Protein AF-A0A527G2N1-F1 (afdb_monomer_lite)

Sequence (111 aa):
EVIGIAGVAGNGQGEFFESVSGEVPQQDASSVRIRGKDAGGLTITGRRLLGAAFVPEERLGHGAAPRMKLSENLLLSRHATDGKAFVGSGGMVKSGAIQAASQRIIEAMDV

Structure (mmCIF, N/CA/C/O backbone):
data_AF-A0A527G2N1-F1
#
_entry.id   AF-A0A527G2N1-F1
#
loop_
_atom_site.group_PDB
_atom_site.id
_atom_site.type_symbol
_atom_site.label_atom_id
_atom_site.label_alt_id
_atom_site.label_comp_id
_atom_site.label_asym_id
_atom_site.label_entity_id
_atom_site.label_seq_id
_atom_site.pdbx_PDB_ins_code
_atom_site.Cartn_x
_atom_site.Cartn_y
_atom_site.Cartn_z
_atom_site.occupancy
_atom_site.B_iso_or_equiv
_atom_site.auth_seq_id
_atom_site.auth_comp_id
_atom_site.auth_asym_id
_atom_site.auth_atom_id
_atom_site.pdbx_PDB_model_num
ATOM 1 N N . GLU A 1 1 ? 3.110 -18.201 -3.543 1.00 92.56 1 GLU A N 1
ATOM 2 C CA . GLU A 1 1 ? 4.511 -18.032 -3.973 1.00 92.56 1 GLU A CA 1
ATOM 3 C C . GLU A 1 1 ? 5.049 -16.745 -3.366 1.00 92.56 1 GLU A C 1
ATOM 5 O O . GLU A 1 1 ? 4.256 -15.835 -3.142 1.00 92.56 1 GLU A O 1
ATOM 10 N N . VAL A 1 2 ? 6.343 -16.686 -3.056 1.00 95.38 2 VAL A N 1
ATOM 11 C CA . VAL A 1 2 ? 7.030 -15.466 -2.610 1.00 95.38 2 VAL A CA 1
ATOM 12 C C . VAL A 1 2 ? 8.174 -15.233 -3.584 1.00 95.38 2 VAL A C 1
ATOM 14 O O . VAL A 1 2 ? 8.986 -16.132 -3.785 1.00 95.38 2 VAL A O 1
ATOM 17 N N . ILE A 1 3 ? 8.211 -14.056 -4.204 1.00 94.75 3 ILE A N 1
ATOM 18 C CA . ILE A 1 3 ? 9.186 -13.711 -5.241 1.00 94.75 3 ILE A CA 1
ATOM 19 C C . ILE A 1 3 ? 10.016 -12.529 -4.747 1.00 94.75 3 ILE A C 1
ATOM 21 O O . ILE A 1 3 ? 9.464 -11.553 -4.242 1.00 94.75 3 ILE A O 1
ATOM 25 N N . GLY A 1 4 ? 11.336 -12.629 -4.896 1.00 93.25 4 GLY A N 1
ATOM 26 C CA . GLY A 1 4 ? 12.267 -11.529 -4.663 1.00 93.25 4 GLY A CA 1
ATOM 27 C C . GLY A 1 4 ? 12.738 -10.928 -5.984 1.00 93.25 4 GLY A C 1
ATOM 28 O O . GLY A 1 4 ? 13.080 -11.662 -6.909 1.00 93.25 4 GLY A O 1
ATOM 29 N N . ILE A 1 5 ? 12.779 -9.599 -6.057 1.00 90.25 5 ILE A N 1
ATOM 30 C CA . ILE A 1 5 ? 13.411 -8.849 -7.147 1.00 90.25 5 ILE A CA 1
ATOM 31 C C . ILE A 1 5 ? 14.635 -8.169 -6.543 1.00 90.25 5 ILE A C 1
ATOM 33 O O . ILE A 1 5 ? 14.510 -7.455 -5.553 1.00 90.25 5 ILE A O 1
ATOM 37 N N . ALA A 1 6 ? 15.812 -8.422 -7.108 1.00 90.56 6 ALA A N 1
ATOM 38 C CA . ALA A 1 6 ? 17.071 -7.879 -6.615 1.00 90.56 6 ALA A CA 1
ATOM 39 C C . ALA A 1 6 ? 17.783 -7.087 -7.713 1.00 90.56 6 ALA A C 1
ATOM 41 O O . ALA A 1 6 ? 17.751 -7.454 -8.888 1.00 90.56 6 ALA A O 1
ATOM 42 N N . GLY A 1 7 ? 18.462 -6.019 -7.311 1.00 89.69 7 GLY A N 1
ATOM 43 C CA . GLY A 1 7 ? 19.301 -5.198 -8.171 1.00 89.69 7 GLY A CA 1
ATOM 44 C C . GLY A 1 7 ? 20.272 -4.370 -7.335 1.00 89.69 7 GLY A C 1
ATOM 45 O O . GLY A 1 7 ? 20.134 -4.274 -6.116 1.00 89.69 7 GLY A O 1
ATOM 46 N N . VAL A 1 8 ? 21.260 -3.764 -7.988 1.00 9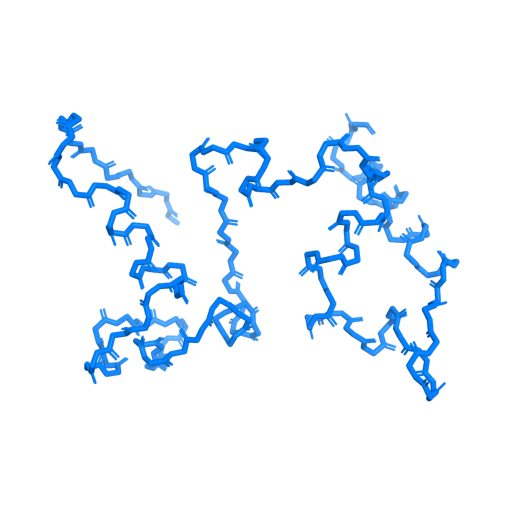3.81 8 VAL A N 1
ATOM 47 C CA . VAL A 1 8 ? 22.141 -2.786 -7.336 1.00 93.81 8 VAL A CA 1
ATOM 48 C C . VAL A 1 8 ? 21.369 -1.474 -7.141 1.00 93.81 8 VAL A C 1
ATOM 50 O O . VAL A 1 8 ? 20.418 -1.192 -7.877 1.00 93.81 8 VAL A O 1
ATOM 53 N N . ALA A 1 9 ? 21.751 -0.685 -6.134 1.00 88.50 9 ALA A N 1
ATOM 54 C CA . ALA A 1 9 ? 21.203 0.653 -5.929 1.00 88.50 9 ALA A CA 1
ATOM 55 C C . ALA A 1 9 ? 21.323 1.488 -7.218 1.00 88.50 9 ALA A C 1
ATOM 57 O O . ALA A 1 9 ? 22.362 1.473 -7.877 1.00 88.50 9 ALA A O 1
ATOM 58 N N . GLY A 1 10 ? 20.248 2.194 -7.578 1.00 89.94 10 GLY A N 1
ATOM 59 C CA . GLY A 1 10 ? 20.162 2.973 -8.820 1.00 89.94 10 GLY A CA 1
ATOM 60 C C . GLY A 1 10 ? 19.632 2.215 -10.043 1.00 89.94 10 GLY A C 1
ATOM 61 O O . GLY A 1 10 ? 19.480 2.818 -11.098 1.00 89.94 10 GLY A O 1
ATOM 62 N N . ASN A 1 11 ? 19.287 0.929 -9.919 1.00 94.62 11 ASN A N 1
ATOM 63 C CA . ASN A 1 11 ? 18.725 0.139 -11.027 1.00 94.62 11 ASN A CA 1
ATOM 64 C C . ASN A 1 11 ? 17.191 0.232 -11.162 1.00 94.62 11 ASN A C 1
ATOM 66 O O . ASN A 1 11 ? 16.575 -0.672 -11.725 1.00 94.62 11 ASN A O 1
ATOM 70 N N . GLY A 1 12 ? 16.555 1.277 -10.635 1.00 94.19 12 GLY A N 1
ATOM 71 C CA . GLY A 1 12 ? 15.129 1.489 -10.879 1.00 94.19 12 GLY A CA 1
ATOM 72 C C . GLY A 1 12 ? 14.167 0.783 -9.914 1.00 94.19 12 GLY A C 1
ATOM 73 O O . GLY A 1 12 ? 13.016 0.564 -10.270 1.00 94.19 12 GLY A O 1
ATOM 74 N N . GLN A 1 13 ? 14.612 0.327 -8.735 1.00 93.62 13 GLN A N 1
ATOM 75 C CA . GLN A 1 13 ? 13.742 -0.418 -7.803 1.00 93.62 13 GLN A CA 1
ATOM 76 C C . GLN A 1 13 ? 12.630 0.459 -7.213 1.00 93.62 13 GLN A C 1
ATOM 78 O O . GLN A 1 13 ? 11.504 -0.015 -7.057 1.00 93.62 13 GLN A O 1
ATOM 83 N N . GLY A 1 14 ? 12.937 1.728 -6.929 1.00 92.69 14 GLY A N 1
ATOM 84 C CA . GLY A 1 14 ? 11.953 2.712 -6.483 1.00 92.69 14 GLY A CA 1
ATOM 85 C C . GLY A 1 14 ? 10.946 3.010 -7.587 1.00 92.69 14 GLY A C 1
ATOM 86 O O . GLY A 1 14 ? 9.748 2.896 -7.378 1.00 92.69 14 GLY A O 1
ATOM 87 N N . GLU A 1 15 ? 11.425 3.248 -8.802 1.00 94.88 15 GLU A N 1
ATOM 88 C CA . GLU A 1 15 ? 10.616 3.518 -9.991 1.00 94.88 15 GLU A CA 1
ATOM 89 C C . GLU A 1 15 ? 9.728 2.317 -10.356 1.00 94.88 15 GLU A C 1
ATOM 91 O O . GLU A 1 15 ? 8.561 2.463 -10.733 1.00 94.88 15 GLU A O 1
ATOM 96 N N . PHE A 1 16 ? 10.253 1.100 -10.197 1.00 95.00 16 PHE A N 1
ATOM 97 C CA . PHE A 1 16 ? 9.471 -0.124 -10.314 1.00 95.00 16 PHE A CA 1
ATOM 98 C C . PHE A 1 16 ? 8.384 -0.187 -9.237 1.00 95.00 16 PHE A C 1
ATOM 100 O O . PHE A 1 16 ? 7.228 -0.477 -9.555 1.00 95.00 16 PHE A O 1
ATOM 107 N N . PHE A 1 17 ? 8.726 0.108 -7.979 1.00 95.25 17 PHE A N 1
ATOM 108 C CA . PHE A 1 17 ? 7.751 0.163 -6.895 1.00 95.25 17 PHE A CA 1
ATOM 109 C C . PHE A 1 17 ? 6.668 1.207 -7.173 1.00 95.25 17 PHE A C 1
ATOM 111 O O . PHE A 1 17 ? 5.497 0.860 -7.085 1.00 95.25 17 PHE A O 1
ATOM 118 N N . GLU A 1 18 ? 7.020 2.427 -7.574 1.00 95.88 18 GLU A N 1
ATOM 119 C CA . GLU A 1 18 ? 6.087 3.507 -7.914 1.00 95.88 18 GLU A CA 1
ATOM 120 C C . GLU A 1 18 ? 5.118 3.096 -9.034 1.00 95.88 18 GLU A C 1
ATOM 122 O O . GLU A 1 18 ? 3.903 3.334 -8.962 1.00 95.88 18 GLU A O 1
ATOM 127 N N . SER A 1 19 ? 5.644 2.418 -10.059 1.00 96.56 19 SER A N 1
ATOM 128 C CA . SER A 1 19 ? 4.860 1.891 -11.177 1.00 96.56 19 SER A CA 1
ATOM 129 C C . SER A 1 19 ? 3.912 0.772 -10.747 1.00 96.56 19 SER A C 1
ATOM 131 O O . SER A 1 19 ? 2.759 0.747 -11.187 1.00 96.56 19 SER A O 1
ATOM 133 N N . VAL A 1 20 ? 4.342 -0.136 -9.861 1.00 96.38 20 VAL A N 1
ATOM 134 C CA . VAL A 1 20 ? 3.554 -1.282 -9.357 1.00 96.38 20 VAL A CA 1
ATOM 135 C C . VAL A 1 20 ? 2.578 -0.890 -8.242 1.00 96.38 20 VAL A C 1
ATOM 137 O O . VAL A 1 20 ? 1.474 -1.445 -8.165 1.00 96.38 20 VAL A O 1
ATOM 140 N N . SER A 1 21 ? 2.921 0.093 -7.419 1.00 96.94 21 SER A N 1
ATOM 141 C CA . SER A 1 21 ? 2.067 0.645 -6.367 1.00 96.94 21 SER A CA 1
ATOM 142 C C . SER A 1 21 ? 0.961 1.523 -6.942 1.00 96.94 21 SER A C 1
ATOM 144 O O . SER A 1 21 ? -0.129 1.588 -6.372 1.00 96.94 21 SER A O 1
ATOM 146 N N . GLY A 1 22 ? 1.198 2.131 -8.108 1.00 97.12 22 GLY A N 1
ATOM 147 C CA . GLY A 1 22 ? 0.302 3.113 -8.712 1.00 97.12 22 GLY A CA 1
ATOM 148 C C . GLY A 1 22 ? 0.497 4.520 -8.150 1.00 97.12 22 GLY A C 1
ATOM 149 O O . GLY A 1 22 ? -0.423 5.334 -8.257 1.00 97.12 22 GLY A O 1
ATOM 150 N N . GLU A 1 23 ? 1.653 4.794 -7.535 1.00 96.44 23 GLU A N 1
ATOM 151 C CA . GLU A 1 23 ? 2.136 6.159 -7.268 1.00 96.44 23 GLU A CA 1
ATOM 152 C C . GLU A 1 23 ? 2.366 6.903 -8.581 1.00 96.44 23 GLU A C 1
ATOM 154 O O . GLU A 1 23 ? 1.979 8.065 -8.708 1.00 96.44 23 GLU A O 1
ATOM 159 N N . VAL A 1 24 ? 2.872 6.187 -9.590 1.00 97.31 24 VAL A N 1
ATOM 160 C CA . VAL A 1 24 ? 2.972 6.663 -10.969 1.00 97.31 24 VAL A CA 1
ATOM 161 C C . VAL A 1 24 ? 2.069 5.804 -11.865 1.00 97.31 24 VAL A C 1
ATOM 163 O O . VAL A 1 24 ? 2.380 4.636 -12.129 1.00 97.31 24 VAL A O 1
ATOM 166 N N . PRO A 1 25 ? 0.929 6.337 -12.345 1.00 96.88 25 PRO A N 1
ATOM 167 C CA . PRO A 1 25 ? 0.094 5.658 -13.329 1.00 96.88 25 PRO A CA 1
ATOM 168 C C . PRO A 1 25 ? 0.823 5.479 -14.663 1.00 96.88 25 PRO A C 1
ATOM 170 O O . PRO A 1 25 ? 1.567 6.349 -15.112 1.00 96.88 25 PRO A O 1
ATOM 173 N N . GLN A 1 26 ? 0.570 4.353 -15.314 1.00 97.81 26 GLN A N 1
ATOM 174 C CA . GLN A 1 26 ? 1.183 3.977 -16.583 1.00 97.81 26 GLN A CA 1
ATOM 175 C C . GLN A 1 26 ? 0.258 4.317 -17.754 1.00 97.81 26 GLN A C 1
ATOM 177 O O . GLN A 1 26 ? -0.966 4.249 -17.627 1.00 97.81 26 GLN A O 1
ATOM 182 N N . GLN A 1 27 ? 0.843 4.654 -18.907 1.00 96.81 27 GLN A N 1
ATOM 183 C CA . GLN A 1 27 ? 0.080 4.946 -20.129 1.00 96.81 27 GLN A CA 1
ATOM 184 C C . GLN A 1 27 ? -0.634 3.700 -20.670 1.00 96.81 27 GLN A C 1
ATOM 186 O O . GLN A 1 27 ? -1.794 3.774 -21.068 1.00 96.81 27 GLN A O 1
ATOM 191 N N . ASP A 1 28 ? 0.045 2.551 -20.654 1.00 97.75 28 ASP A N 1
ATOM 192 C CA . ASP A 1 28 ? -0.547 1.261 -21.000 1.00 97.75 28 ASP A CA 1
ATOM 193 C C . ASP A 1 28 ? -1.198 0.633 -19.761 1.00 97.75 28 ASP A C 1
ATOM 195 O O . ASP A 1 28 ? -0.523 0.299 -18.783 1.00 97.75 28 ASP A O 1
ATOM 199 N N . ALA A 1 29 ? -2.518 0.441 -19.806 1.00 95.88 29 ALA A N 1
ATOM 200 C CA . ALA A 1 29 ? -3.278 -0.156 -18.713 1.00 95.88 29 ALA A CA 1
ATOM 201 C C . ALA A 1 29 ? -2.884 -1.619 -18.426 1.00 95.88 29 ALA A C 1
ATOM 203 O O . ALA A 1 29 ? -2.993 -2.062 -17.279 1.00 95.88 29 ALA A O 1
ATOM 204 N N . SER A 1 30 ? -2.396 -2.349 -19.431 1.00 97.31 30 SER A N 1
ATOM 205 C CA . SER A 1 30 ? -2.042 -3.770 -19.335 1.00 97.31 30 SER A CA 1
ATOM 206 C C . SER A 1 30 ? -0.644 -4.026 -18.753 1.00 97.31 30 SER A C 1
ATOM 208 O O . SER A 1 30 ? -0.340 -5.152 -18.348 1.00 97.31 30 SER A O 1
ATOM 210 N N . SER A 1 31 ? 0.177 -2.975 -18.629 1.00 97.25 31 SER A N 1
ATOM 211 C CA . SER A 1 31 ? 1.540 -3.030 -18.070 1.00 97.25 31 SER A CA 1
ATOM 212 C C . SER A 1 31 ? 1.598 -3.567 -16.635 1.00 97.25 31 SER A C 1
ATOM 214 O O . SER A 1 31 ? 2.572 -4.204 -16.240 1.00 97.25 31 SER A O 1
ATOM 216 N N . VAL A 1 32 ? 0.531 -3.362 -15.859 1.00 97.81 32 VAL A N 1
ATOM 217 C CA . VAL A 1 32 ? 0.356 -3.914 -14.514 1.00 97.81 32 VAL A CA 1
ATOM 218 C C . VAL A 1 32 ? -1.011 -4.574 -14.463 1.00 97.81 32 VAL A C 1
ATOM 220 O O . VAL A 1 32 ? -2.017 -3.932 -14.756 1.00 97.81 32 VAL A O 1
ATOM 223 N N . ARG A 1 33 ? -1.067 -5.843 -14.043 1.00 97.94 33 ARG A N 1
ATOM 224 C CA . ARG A 1 33 ? -2.328 -6.561 -13.825 1.00 97.94 33 ARG A CA 1
ATOM 225 C C . ARG A 1 33 ? -2.431 -7.087 -12.405 1.00 97.94 33 ARG A C 1
ATOM 227 O O . ARG A 1 33 ? -1.539 -7.778 -11.922 1.00 97.94 33 ARG A O 1
ATOM 234 N N . ILE A 1 34 ? -3.557 -6.816 -11.751 1.00 97.94 34 ILE A N 1
ATOM 235 C CA . ILE A 1 34 ? -3.852 -7.290 -10.393 1.00 97.94 34 ILE A CA 1
ATOM 236 C C . ILE A 1 34 ? -5.086 -8.180 -10.462 1.00 97.94 34 ILE A C 1
ATOM 238 O O . ILE A 1 34 ? -6.150 -7.750 -10.908 1.00 97.94 34 ILE A O 1
ATOM 242 N N . ARG A 1 35 ? -4.946 -9.442 -10.033 1.00 96.25 35 ARG A N 1
ATOM 243 C CA . ARG A 1 35 ? -6.015 -10.460 -10.104 1.00 96.25 35 ARG A CA 1
ATOM 244 C C . ARG A 1 35 ? -6.649 -10.558 -11.502 1.00 96.25 35 ARG A C 1
ATOM 246 O O . ARG A 1 35 ? -7.867 -10.630 -11.640 1.00 96.25 35 ARG A O 1
ATOM 253 N N . GLY A 1 36 ? -5.808 -10.513 -12.536 1.00 96.44 36 GLY A N 1
ATOM 254 C CA . GLY A 1 36 ? -6.224 -10.611 -13.938 1.00 96.44 36 GLY A CA 1
ATOM 255 C C . GLY A 1 36 ? -6.85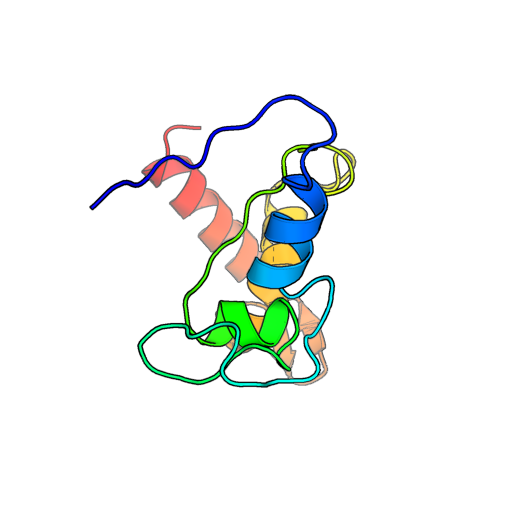8 -9.349 -14.531 1.00 96.44 36 GLY A C 1
ATOM 256 O O . GLY A 1 36 ? -7.294 -9.405 -15.675 1.00 96.44 36 GLY A O 1
ATOM 257 N N . LYS A 1 37 ? -6.908 -8.228 -13.799 1.00 98.00 37 LYS A N 1
ATOM 258 C CA . LYS A 1 37 ? -7.444 -6.950 -14.289 1.00 98.00 37 LYS A CA 1
ATOM 259 C C . LYS A 1 37 ? -6.328 -5.959 -14.579 1.00 98.00 37 LYS A C 1
ATOM 261 O O . LYS A 1 37 ? -5.435 -5.803 -13.747 1.00 98.00 37 LYS A O 1
ATOM 266 N N . ASP A 1 38 ? -6.439 -5.271 -15.706 1.00 98.38 38 ASP A N 1
ATOM 267 C CA . ASP A 1 38 ? -5.569 -4.159 -16.081 1.00 98.38 38 ASP A CA 1
ATOM 268 C C . ASP A 1 38 ? -5.637 -3.049 -15.029 1.00 98.38 38 ASP A C 1
ATOM 270 O O . ASP A 1 38 ? -6.712 -2.616 -14.604 1.00 98.38 38 ASP A O 1
ATOM 274 N N . ALA A 1 39 ? -4.464 -2.641 -14.560 1.00 98.38 39 ALA A N 1
ATOM 275 C CA . ALA A 1 39 ? -4.283 -1.755 -13.421 1.00 98.38 39 ALA A CA 1
ATOM 276 C C . ALA A 1 39 ? -3.217 -0.676 -13.664 1.00 98.38 39 ALA A C 1
ATOM 278 O O . ALA A 1 39 ? -3.009 0.157 -12.783 1.00 98.38 39 ALA A O 1
ATOM 279 N N . GLY A 1 40 ? -2.576 -0.645 -14.839 1.00 98.19 40 GLY A N 1
ATOM 280 C CA . GLY A 1 40 ? -1.528 0.323 -15.180 1.00 98.19 40 GLY A CA 1
ATOM 281 C C . GLY A 1 40 ? -1.971 1.770 -14.953 1.00 98.19 40 GLY A C 1
ATOM 282 O O . GLY A 1 40 ? -1.286 2.517 -14.261 1.00 98.19 40 GLY A O 1
ATOM 283 N N . GLY A 1 41 ? -3.175 2.130 -15.407 1.00 98.06 41 GLY A N 1
ATOM 284 C CA . GLY A 1 41 ? -3.749 3.470 -15.217 1.00 98.06 41 GLY A CA 1
ATOM 285 C C . GLY A 1 41 ? -4.400 3.727 -13.849 1.00 98.06 41 GLY A C 1
ATOM 286 O O . GLY A 1 41 ? -4.898 4.826 -13.613 1.00 98.06 41 GLY A O 1
ATOM 287 N N . LEU A 1 42 ? -4.448 2.740 -12.946 1.00 98.12 42 LEU A N 1
ATOM 288 C CA . LEU A 1 42 ? -5.051 2.909 -11.621 1.00 98.12 42 LEU A CA 1
ATOM 289 C C . LEU A 1 42 ? -4.049 3.506 -10.633 1.00 98.12 42 LEU A C 1
ATOM 291 O O . LEU A 1 42 ? -2.910 3.047 -10.540 1.00 98.12 42 LEU A O 1
ATOM 295 N N . THR A 1 43 ? -4.523 4.454 -9.825 1.00 96.88 43 THR A N 1
ATOM 296 C CA . THR A 1 43 ? -3.790 4.965 -8.659 1.00 96.88 43 THR A CA 1
ATOM 297 C C . THR A 1 43 ? -3.690 3.906 -7.559 1.00 96.88 43 THR A C 1
ATOM 299 O O . THR A 1 43 ? -4.421 2.906 -7.573 1.00 96.88 43 THR A O 1
ATOM 302 N N . ILE A 1 44 ? -2.859 4.165 -6.546 1.00 95.81 44 ILE A N 1
ATOM 303 C CA . ILE A 1 44 ? -2.721 3.328 -5.338 1.00 95.81 44 ILE A CA 1
ATOM 304 C C . ILE A 1 44 ? -4.081 2.895 -4.780 1.00 95.81 44 ILE A C 1
ATOM 306 O O . ILE A 1 44 ? -4.312 1.711 -4.533 1.00 95.81 44 ILE A O 1
ATOM 310 N N . THR A 1 45 ? -5.017 3.834 -4.615 1.00 95.81 45 THR A N 1
ATOM 311 C CA . THR A 1 45 ? -6.358 3.537 -4.090 1.00 95.81 45 THR A CA 1
ATOM 312 C C . THR A 1 45 ? -7.107 2.540 -4.973 1.00 95.81 45 THR A C 1
ATOM 314 O O . THR A 1 45 ? -7.669 1.572 -4.458 1.00 95.81 45 THR A O 1
ATOM 317 N N . GLY A 1 46 ? -7.081 2.727 -6.296 1.00 96.75 46 GLY A N 1
ATOM 318 C CA . GLY A 1 46 ? -7.716 1.804 -7.239 1.00 96.75 46 GLY A CA 1
ATOM 319 C C . GLY A 1 46 ? -7.133 0.393 -7.143 1.00 96.75 46 GLY A C 1
ATOM 320 O O . GLY A 1 46 ? -7.874 -0.586 -7.065 1.00 96.75 46 GLY A O 1
ATOM 321 N N . ARG A 1 47 ? -5.806 0.281 -7.046 1.00 97.81 47 ARG A N 1
ATOM 322 C CA . ARG A 1 47 ? -5.105 -1.008 -6.919 1.00 97.81 47 ARG A CA 1
ATOM 323 C C . ARG A 1 47 ? -5.376 -1.694 -5.581 1.00 97.81 47 ARG A C 1
ATOM 325 O O . ARG A 1 47 ? -5.569 -2.910 -5.530 1.00 97.81 47 ARG A O 1
ATOM 332 N N . ARG A 1 48 ? -5.485 -0.930 -4.495 1.00 96.62 48 ARG A N 1
ATOM 333 C CA . ARG A 1 48 ? -5.853 -1.462 -3.176 1.00 96.62 48 ARG A CA 1
ATOM 334 C C . ARG A 1 48 ? -7.295 -1.950 -3.108 1.00 96.62 48 ARG A C 1
ATOM 336 O O . ARG A 1 48 ? -7.556 -2.962 -2.462 1.00 96.62 48 ARG A O 1
ATOM 343 N N . LEU A 1 49 ? -8.215 -1.318 -3.838 1.00 96.38 49 LEU A N 1
ATOM 344 C CA . LEU A 1 49 ? -9.582 -1.827 -4.011 1.00 96.38 49 LEU A CA 1
ATOM 345 C C . LEU A 1 49 ? -9.628 -3.154 -4.791 1.00 96.38 49 LEU A C 1
ATOM 347 O O . LEU A 1 49 ? -10.557 -3.938 -4.604 1.00 96.38 49 LEU A O 1
ATOM 351 N N . LEU A 1 50 ? -8.609 -3.457 -5.603 1.00 96.94 50 LEU A N 1
ATOM 352 C CA . LEU A 1 50 ? -8.433 -4.781 -6.216 1.00 96.94 50 LEU A CA 1
ATOM 353 C C . LEU A 1 50 ? -7.838 -5.823 -5.251 1.00 96.94 50 LEU A C 1
ATOM 355 O O . LEU A 1 50 ? -7.802 -7.011 -5.580 1.00 96.94 50 LEU A O 1
ATOM 359 N N . GLY A 1 51 ? -7.432 -5.412 -4.047 1.00 95.12 51 GLY A N 1
ATOM 360 C CA . GLY A 1 51 ? -6.877 -6.272 -3.003 1.00 95.12 51 GLY A CA 1
ATOM 361 C C . GLY A 1 51 ? -5.350 -6.320 -2.956 1.00 95.12 51 GLY A C 1
ATOM 362 O O . GLY A 1 51 ? -4.815 -7.217 -2.310 1.00 95.12 51 GLY A O 1
ATOM 363 N N . ALA A 1 52 ? -4.654 -5.399 -3.631 1.00 96.44 52 ALA A N 1
ATOM 364 C CA . ALA A 1 52 ? -3.213 -5.229 -3.457 1.00 96.44 52 ALA A CA 1
ATOM 365 C C . ALA A 1 52 ? -2.886 -4.442 -2.175 1.00 96.44 52 ALA A C 1
ATOM 367 O O . ALA A 1 52 ? -3.706 -3.671 -1.672 1.00 96.44 52 ALA A O 1
ATOM 368 N N . ALA A 1 53 ? -1.673 -4.621 -1.661 1.00 94.44 53 ALA A N 1
ATOM 369 C CA . ALA A 1 53 ? -1.104 -3.832 -0.577 1.00 94.44 53 ALA A CA 1
ATOM 370 C C . ALA A 1 53 ? 0.355 -3.521 -0.916 1.00 94.44 53 ALA A C 1
ATOM 372 O O . ALA A 1 53 ? 1.037 -4.351 -1.513 1.00 94.44 53 ALA A O 1
ATOM 373 N N . PHE A 1 54 ? 0.810 -2.330 -0.541 1.00 94.69 54 PHE A N 1
ATOM 374 C CA . PHE A 1 54 ? 2.139 -1.828 -0.869 1.00 94.69 54 PHE A CA 1
ATOM 375 C C . PHE A 1 54 ? 2.774 -1.275 0.400 1.00 94.69 54 PHE A C 1
ATOM 377 O O . PHE A 1 54 ? 2.105 -0.589 1.174 1.00 94.69 54 PHE A O 1
ATOM 384 N N . VAL A 1 55 ? 4.041 -1.608 0.614 1.00 93.00 55 VAL A N 1
ATOM 385 C CA . VAL A 1 55 ? 4.849 -1.109 1.726 1.00 93.00 55 VAL A CA 1
ATOM 386 C C . VAL A 1 55 ? 6.103 -0.504 1.103 1.00 93.00 55 VAL A C 1
ATOM 388 O O . VAL A 1 55 ? 6.860 -1.261 0.494 1.00 93.00 55 VAL A O 1
ATOM 391 N N . PRO A 1 56 ? 6.298 0.821 1.188 1.00 91.06 56 PRO A N 1
ATOM 392 C CA . PRO A 1 56 ? 7.474 1.463 0.619 1.00 91.06 56 PRO A CA 1
ATOM 393 C C . PRO A 1 56 ? 8.732 1.132 1.426 1.00 91.06 56 PRO A C 1
ATOM 395 O O . PRO A 1 56 ? 8.660 0.700 2.581 1.00 91.06 56 PRO A O 1
ATOM 398 N N . GLU A 1 57 ? 9.892 1.364 0.813 1.00 88.50 57 GLU A N 1
ATOM 399 C CA . GLU A 1 57 ? 11.196 1.220 1.466 1.00 88.50 57 GLU A CA 1
ATOM 400 C C . GLU A 1 57 ? 11.333 2.195 2.647 1.00 88.50 57 GLU A C 1
ATOM 402 O O . GLU A 1 57 ? 11.645 1.787 3.772 1.00 88.50 57 GLU A O 1
ATOM 407 N N . GLU A 1 58 ? 11.000 3.470 2.423 1.00 88.19 58 GLU A N 1
ATOM 408 C CA . GLU A 1 58 ? 10.962 4.485 3.472 1.00 88.19 58 GLU A CA 1
ATOM 409 C C . GLU A 1 58 ? 9.686 4.367 4.315 1.00 88.19 58 GLU A C 1
ATOM 411 O O . GLU A 1 58 ? 8.586 4.793 3.963 1.00 88.19 58 GLU A O 1
ATOM 416 N N . ARG A 1 59 ? 9.817 3.774 5.500 1.00 85.94 59 ARG A N 1
ATOM 417 C CA . ARG A 1 59 ? 8.652 3.514 6.362 1.00 85.94 59 ARG A CA 1
ATOM 418 C C . ARG A 1 59 ? 8.113 4.774 7.036 1.00 85.94 59 ARG A C 1
ATOM 420 O O . ARG A 1 59 ? 6.908 4.892 7.236 1.00 85.94 59 ARG A O 1
ATOM 427 N N . LEU A 1 60 ? 8.990 5.701 7.410 1.00 82.19 60 LEU A N 1
ATOM 428 C CA . LEU A 1 60 ? 8.621 6.937 8.100 1.00 82.19 60 LEU A CA 1
ATOM 429 C C . LEU A 1 60 ? 8.457 8.057 7.074 1.00 82.19 60 LEU A C 1
ATOM 431 O O . LEU A 1 60 ? 9.393 8.364 6.351 1.00 82.19 60 LEU A O 1
ATOM 435 N N . GLY A 1 61 ? 7.282 8.679 7.024 1.00 79.44 61 GLY A N 1
ATOM 436 C CA . GLY A 1 61 ? 6.984 9.766 6.089 1.00 79.44 61 GLY A CA 1
ATOM 437 C C . GLY A 1 61 ? 6.322 9.303 4.791 1.00 79.44 61 GLY A C 1
ATOM 438 O O . GLY A 1 61 ? 5.375 9.955 4.360 1.00 79.44 61 GLY A O 1
ATOM 439 N N . HIS A 1 62 ? 6.736 8.164 4.225 1.00 85.12 62 HIS A N 1
ATOM 440 C CA . HIS A 1 62 ? 6.103 7.578 3.032 1.00 85.12 62 HIS A CA 1
ATOM 441 C C . HIS A 1 62 ? 5.129 6.450 3.396 1.00 85.12 62 HIS A C 1
ATOM 443 O O . HIS A 1 62 ? 3.964 6.493 3.004 1.00 85.12 62 HIS A O 1
ATOM 449 N N . GLY A 1 63 ? 5.553 5.482 4.217 1.00 86.44 63 GLY A N 1
ATOM 450 C CA . GLY A 1 63 ? 4.685 4.378 4.658 1.00 86.44 63 GLY A CA 1
ATOM 451 C C . GLY A 1 63 ? 3.724 4.715 5.807 1.00 86.44 63 GLY A C 1
ATOM 452 O O . GLY A 1 63 ? 2.632 4.152 5.887 1.00 86.44 63 GLY A O 1
ATOM 453 N N . ALA A 1 64 ? 4.121 5.616 6.705 1.00 91.62 64 ALA A N 1
ATOM 454 C CA . ALA A 1 64 ? 3.346 5.998 7.882 1.00 91.62 64 ALA A CA 1
ATOM 455 C C . ALA A 1 64 ? 3.631 7.440 8.315 1.00 91.62 64 ALA A C 1
ATOM 457 O O . ALA A 1 64 ? 4.743 7.953 8.164 1.00 91.62 64 ALA A O 1
ATOM 458 N N . ALA A 1 65 ? 2.636 8.073 8.934 1.00 93.19 65 ALA A N 1
ATOM 459 C CA . ALA A 1 65 ? 2.760 9.381 9.556 1.00 93.19 65 ALA A CA 1
ATOM 460 C C . ALA A 1 65 ? 3.191 9.221 11.032 1.00 93.19 65 ALA A C 1
ATOM 462 O O . ALA A 1 65 ? 2.372 8.840 11.872 1.00 93.19 65 ALA A O 1
ATOM 463 N N . PRO A 1 66 ? 4.453 9.527 11.394 1.00 90.00 66 PRO A N 1
ATOM 464 C CA . PRO A 1 66 ? 5.023 9.156 12.695 1.00 90.00 66 PRO A CA 1
ATOM 465 C C . PRO A 1 66 ? 4.423 9.904 13.889 1.00 90.00 66 PRO A C 1
ATOM 467 O O . PRO A 1 66 ? 4.471 9.419 15.012 1.00 90.00 66 PRO A O 1
ATOM 470 N N . ARG A 1 67 ? 3.860 11.097 13.665 1.00 93.19 67 ARG A N 1
ATOM 471 C CA . ARG A 1 67 ? 3.228 11.906 14.723 1.00 93.19 67 ARG A CA 1
ATOM 472 C C . ARG A 1 67 ? 1.757 11.551 14.960 1.00 93.19 67 ARG A C 1
ATOM 474 O O . ARG A 1 67 ? 1.108 12.206 15.768 1.00 93.19 67 ARG A O 1
ATOM 481 N N . MET A 1 68 ? 1.233 10.562 14.241 1.00 93.00 68 MET A N 1
ATOM 482 C CA . MET A 1 68 ? -0.156 10.124 14.326 1.00 93.00 68 MET A CA 1
ATOM 483 C C . MET A 1 68 ? -0.253 8.806 15.091 1.00 93.00 68 MET A C 1
ATOM 485 O O . MET A 1 68 ? 0.632 7.952 15.012 1.00 93.00 68 MET A O 1
ATOM 489 N N . LYS A 1 69 ? -1.358 8.616 15.809 1.00 92.81 69 LYS A N 1
ATOM 490 C CA . LYS A 1 69 ? -1.681 7.349 16.469 1.00 92.81 69 LYS A CA 1
ATOM 491 C C . LYS A 1 69 ? -1.823 6.235 15.432 1.00 92.81 69 LYS A C 1
ATOM 493 O O . LYS A 1 69 ? -2.127 6.479 14.261 1.00 92.81 69 LYS A O 1
ATOM 498 N N . LEU A 1 70 ? -1.693 4.988 15.885 1.00 91.31 70 LEU A N 1
ATOM 499 C CA . LEU A 1 70 ? -1.929 3.814 15.041 1.00 91.31 70 LEU A CA 1
ATOM 500 C C . LEU A 1 70 ? -3.321 3.848 14.395 1.00 91.31 70 LEU A C 1
ATOM 502 O O . LEU A 1 70 ? -3.445 3.608 13.200 1.00 91.31 70 LEU A O 1
ATOM 506 N N . SER A 1 71 ? -4.355 4.201 15.161 1.00 93.62 71 SER A N 1
ATOM 507 C CA . SER A 1 71 ? -5.733 4.297 14.668 1.00 93.62 71 SER A CA 1
ATOM 508 C C . SER A 1 71 ? -5.898 5.336 13.559 1.00 93.62 71 SER A C 1
ATOM 510 O O . SER A 1 71 ? -6.652 5.130 12.610 1.00 93.62 71 SER A O 1
ATOM 512 N N . GLU A 1 72 ? -5.152 6.433 13.620 1.00 93.75 72 GLU A N 1
ATOM 513 C CA . GLU A 1 72 ? -5.193 7.473 12.599 1.00 93.75 72 GLU A CA 1
ATOM 514 C C . GLU A 1 72 ? -4.432 7.043 11.334 1.00 93.75 72 GLU A C 1
ATOM 516 O O . GLU A 1 72 ? -4.942 7.214 10.227 1.00 93.75 72 GLU A O 1
ATOM 521 N N . ASN A 1 73 ? -3.270 6.396 11.479 1.00 93.69 73 ASN A N 1
ATOM 522 C CA . ASN A 1 73 ? -2.565 5.757 10.358 1.00 93.69 73 ASN A CA 1
ATOM 523 C C . ASN A 1 73 ? -3.412 4.652 9.702 1.00 93.69 73 ASN A C 1
ATOM 525 O O . ASN A 1 73 ? -3.422 4.514 8.475 1.00 93.69 73 ASN A O 1
ATOM 529 N N . LEU A 1 74 ? -4.166 3.894 10.506 1.00 93.81 74 LEU A N 1
ATOM 530 C CA . LEU A 1 74 ? -5.092 2.872 10.029 1.00 93.81 74 LEU A CA 1
ATOM 531 C C . LEU A 1 74 ? -6.214 3.490 9.195 1.00 93.81 74 LEU A C 1
ATOM 533 O O . LEU A 1 74 ? -6.528 2.967 8.126 1.00 93.81 74 LEU A O 1
ATOM 537 N N . LEU A 1 75 ? -6.794 4.603 9.656 1.00 94.44 75 LEU A N 1
ATOM 538 C CA . LEU A 1 75 ? -7.794 5.349 8.898 1.00 94.44 75 LEU A CA 1
ATOM 539 C C . LEU A 1 75 ? -7.214 5.869 7.583 1.00 94.44 75 LEU A C 1
ATOM 541 O O . LEU A 1 75 ? -7.791 5.583 6.538 1.00 94.44 75 LEU A O 1
ATOM 545 N N . LEU A 1 76 ? -6.080 6.579 7.614 1.00 92.44 76 LEU A N 1
ATOM 546 C CA . LEU A 1 76 ? -5.429 7.107 6.407 1.00 92.44 76 LEU A CA 1
ATOM 547 C C . LEU A 1 76 ? -5.188 6.002 5.380 1.00 92.44 76 LEU A C 1
ATOM 549 O O . LEU A 1 76 ? -5.570 6.121 4.212 1.00 92.44 76 LEU A O 1
ATOM 553 N N . SER A 1 77 ? -4.634 4.886 5.849 1.00 91.25 77 SER A N 1
ATOM 554 C CA . SER A 1 77 ? -4.387 3.724 5.015 1.00 91.25 77 SER A CA 1
ATOM 555 C C . SER A 1 77 ? -5.705 3.171 4.486 1.00 91.25 77 SER A C 1
ATOM 557 O O . SER A 1 77 ? -5.880 3.022 3.287 1.00 91.25 77 SER A O 1
ATOM 559 N N . ARG A 1 78 ? -6.686 2.848 5.317 1.00 92.31 78 ARG A N 1
ATOM 560 C CA . ARG A 1 78 ? -7.845 2.046 4.885 1.00 92.31 78 ARG A CA 1
ATOM 561 C C . ARG A 1 78 ? -9.083 2.876 4.543 1.00 92.31 78 ARG A C 1
ATOM 563 O O . ARG A 1 78 ? -10.143 2.294 4.343 1.00 92.31 78 ARG A O 1
ATOM 570 N N . HIS A 1 79 ? -8.964 4.198 4.401 1.00 91.31 79 HIS A N 1
ATOM 571 C CA . HIS A 1 79 ? -10.102 5.090 4.140 1.00 91.31 79 HIS A CA 1
ATOM 572 C C . HIS A 1 79 ? -10.935 4.665 2.921 1.00 91.31 79 HIS A C 1
ATOM 574 O O . HIS A 1 79 ? -12.155 4.785 2.945 1.00 91.31 79 HIS A O 1
ATOM 580 N N . ALA A 1 80 ? -10.297 4.142 1.869 1.00 91.81 80 ALA A N 1
ATOM 581 C CA . ALA A 1 80 ? -10.988 3.694 0.665 1.00 91.81 80 ALA A CA 1
ATOM 582 C C . ALA A 1 80 ? -11.462 2.236 0.754 1.00 91.81 80 ALA A C 1
ATOM 584 O O . ALA A 1 80 ? -12.586 1.931 0.364 1.00 91.81 80 ALA A O 1
ATOM 585 N N . THR A 1 81 ? -10.633 1.330 1.282 1.00 93.62 81 THR A N 1
ATOM 586 C CA . THR A 1 81 ? -10.972 -0.103 1.358 1.00 93.62 81 THR A CA 1
ATOM 587 C C . THR A 1 81 ? -12.032 -0.394 2.419 1.00 93.62 81 THR A C 1
ATOM 589 O O . THR A 1 81 ? -12.884 -1.255 2.217 1.00 93.62 81 THR A O 1
ATOM 592 N N . ASP A 1 82 ? -12.025 0.373 3.512 1.00 93.00 82 ASP A N 1
ATOM 593 C CA . ASP A 1 82 ? -12.894 0.200 4.679 1.00 93.00 82 ASP A CA 1
ATOM 594 C C . ASP A 1 82 ? -13.790 1.426 4.914 1.00 93.00 82 ASP A C 1
ATOM 596 O O . ASP A 1 82 ? -14.394 1.573 5.978 1.00 93.00 82 ASP A O 1
ATOM 600 N N . GLY A 1 83 ? -13.915 2.315 3.923 1.00 90.44 83 GLY A N 1
ATOM 601 C CA . GLY A 1 83 ? -14.594 3.605 4.076 1.00 90.44 83 GLY A CA 1
ATOM 602 C C . GLY A 1 83 ? -16.010 3.503 4.638 1.00 90.44 83 GLY A C 1
ATOM 603 O O . GLY A 1 83 ? -16.381 4.278 5.510 1.00 90.44 83 GLY A O 1
ATOM 604 N N . LYS A 1 84 ? -16.781 2.481 4.243 1.00 90.94 84 LYS A N 1
ATOM 605 C CA . LYS A 1 84 ? -18.141 2.241 4.772 1.00 90.94 84 LYS A CA 1
ATOM 606 C C . LYS A 1 84 ? -18.156 1.927 6.277 1.00 90.94 84 LYS A C 1
ATOM 608 O O . LYS A 1 84 ? -19.110 2.263 6.985 1.00 90.94 84 LYS A O 1
ATOM 613 N N . ALA A 1 85 ? -17.108 1.266 6.763 1.00 92.00 85 ALA A N 1
ATOM 614 C CA . ALA A 1 85 ? -16.954 0.918 8.169 1.00 92.00 85 ALA A CA 1
ATOM 615 C C . ALA A 1 85 ? -16.412 2.097 8.987 1.00 92.00 85 ALA A C 1
ATOM 617 O O . ALA A 1 85 ? -16.811 2.265 10.137 1.00 92.00 85 ALA A O 1
ATOM 618 N N . PHE A 1 86 ? -15.533 2.915 8.403 1.00 93.38 86 PHE A N 1
ATOM 619 C CA . PHE A 1 86 ? -14.815 3.974 9.123 1.00 93.38 86 PHE A CA 1
ATOM 620 C C . PHE A 1 86 ? -15.448 5.359 9.002 1.00 93.38 86 PHE A C 1
ATOM 622 O O . PHE A 1 86 ? -15.203 6.208 9.854 1.00 93.38 86 PHE A O 1
ATOM 629 N N . VAL A 1 87 ? -16.285 5.588 7.992 1.00 92.06 87 VAL A N 1
ATOM 630 C CA . VAL A 1 87 ? -16.917 6.880 7.715 1.00 92.06 87 VAL A CA 1
ATOM 631 C C . VAL A 1 87 ? -18.439 6.708 7.681 1.00 92.06 87 VAL A C 1
ATOM 633 O O . VAL A 1 87 ? -18.981 5.775 7.087 1.00 92.06 87 VAL A O 1
ATOM 636 N N . GLY A 1 88 ? -19.142 7.562 8.420 1.00 88.56 88 GLY A N 1
ATOM 637 C CA . GLY A 1 88 ? -20.599 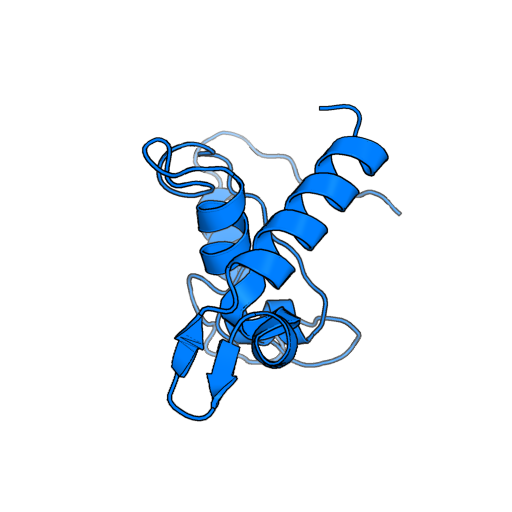7.624 8.496 1.00 88.56 88 GLY A CA 1
ATOM 638 C C . GLY A 1 88 ? -21.219 8.577 7.479 1.00 88.56 88 GLY A C 1
ATOM 639 O O . GLY A 1 88 ? -20.543 9.158 6.631 1.00 88.56 88 GLY A O 1
ATOM 640 N N . SER A 1 89 ? -22.537 8.751 7.585 1.00 86.25 89 SER A N 1
ATOM 641 C CA . SER A 1 89 ? -23.275 9.742 6.800 1.00 86.25 89 SER A CA 1
ATOM 642 C C . SER A 1 89 ? -22.688 11.140 7.007 1.00 86.25 89 SER A C 1
ATOM 644 O O . SER A 1 89 ? -22.389 11.525 8.137 1.00 86.25 89 SER A O 1
ATOM 646 N N . GLY A 1 90 ? -22.523 11.891 5.918 1.00 88.06 90 GLY A N 1
ATOM 647 C CA . GLY A 1 90 ? -21.972 13.248 5.965 1.00 88.06 90 GLY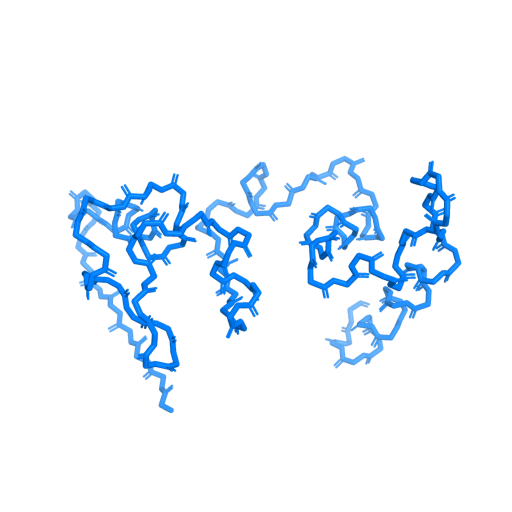 A CA 1
ATOM 648 C C . GLY A 1 90 ? -20.459 13.328 6.201 1.00 88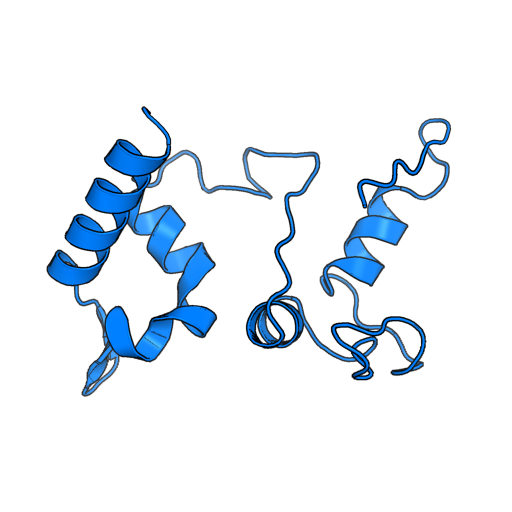.06 90 GLY A C 1
ATOM 649 O O . GLY A 1 90 ? -19.971 14.395 6.548 1.00 88.06 90 GLY A O 1
ATOM 650 N N . GLY A 1 91 ? -19.707 12.231 6.039 1.00 88.25 91 GLY A N 1
ATOM 651 C CA . GLY A 1 91 ? -18.240 12.250 6.148 1.00 88.25 91 GLY A CA 1
ATOM 652 C C . GLY A 1 91 ? -17.699 12.162 7.579 1.00 88.25 91 GLY A C 1
ATOM 653 O O . GLY A 1 91 ? -16.497 12.299 7.790 1.00 88.25 91 GLY A O 1
ATOM 654 N N . MET A 1 92 ? -18.559 11.909 8.570 1.00 93.38 92 MET A N 1
ATOM 655 C CA . MET A 1 92 ? -18.140 11.798 9.969 1.00 93.38 92 MET A CA 1
ATOM 656 C C . MET A 1 92 ? -17.317 10.532 10.221 1.00 93.38 92 MET A C 1
ATOM 658 O O . MET A 1 92 ? -17.752 9.422 9.915 1.00 93.38 92 MET A O 1
ATOM 662 N N . VAL A 1 93 ? -16.147 10.687 10.835 1.00 93.88 93 VAL A N 1
ATOM 663 C CA . VAL A 1 93 ? -15.260 9.573 11.188 1.00 93.88 93 VAL A CA 1
ATOM 664 C C . VAL A 1 93 ? -15.819 8.793 12.382 1.00 93.88 93 VAL A C 1
ATOM 666 O O . VAL A 1 93 ? -16.125 9.355 13.432 1.00 93.88 93 VAL A O 1
ATOM 669 N N . LYS A 1 94 ? -15.926 7.470 12.243 1.00 94.50 94 LYS A N 1
ATOM 670 C CA . LYS A 1 94 ? -16.391 6.544 13.286 1.00 94.50 94 LYS A CA 1
ATOM 671 C C . LYS A 1 94 ? -15.215 6.072 14.144 1.00 94.50 94 LYS A C 1
ATOM 673 O O . LYS A 1 94 ? -14.779 4.925 14.034 1.00 94.50 94 LYS A O 1
ATOM 678 N N . SER A 1 95 ? -14.720 6.935 15.029 1.00 93.50 95 SER A N 1
ATOM 679 C CA . SER A 1 95 ? -13.535 6.657 15.860 1.00 93.50 95 SER A CA 1
ATOM 680 C C . SER A 1 95 ? -13.619 5.340 16.643 1.00 93.50 95 SER A C 1
ATOM 682 O O . SER A 1 95 ? -12.632 4.615 16.716 1.00 93.50 95 SER A O 1
ATOM 684 N N . GLY A 1 96 ? -14.800 4.971 17.155 1.00 94.31 96 GLY A N 1
ATOM 685 C CA . GLY A 1 96 ? -14.999 3.688 17.843 1.00 94.31 96 GLY A CA 1
ATOM 686 C C . GLY A 1 96 ? -14.762 2.464 16.946 1.00 94.31 96 GLY A C 1
ATOM 687 O O . GLY A 1 96 ? -14.132 1.499 17.372 1.00 94.31 96 GLY A O 1
ATOM 688 N N . ALA A 1 97 ? -15.193 2.518 15.680 1.00 94.44 97 ALA A N 1
ATOM 689 C CA . ALA A 1 97 ? -14.977 1.432 14.720 1.00 94.44 97 ALA A CA 1
ATOM 690 C C . ALA A 1 97 ? -13.492 1.284 14.355 1.00 94.44 97 ALA A C 1
ATOM 692 O O . ALA A 1 97 ? -12.988 0.166 14.237 1.00 94.44 97 ALA A O 1
ATOM 693 N N . ILE A 1 98 ? -12.788 2.411 14.225 1.00 95.88 98 ILE A N 1
ATOM 694 C CA . ILE A 1 98 ? -11.351 2.450 13.936 1.00 95.88 98 ILE A CA 1
ATOM 695 C C . ILE A 1 98 ? -10.551 1.932 15.134 1.00 95.88 98 ILE A C 1
ATOM 697 O O . ILE A 1 98 ? -9.623 1.145 14.951 1.00 95.88 98 ILE A O 1
ATOM 701 N N . GLN A 1 99 ? -10.927 2.310 16.359 1.00 95.12 99 GLN A N 1
ATOM 702 C CA . GLN A 1 99 ? -10.279 1.816 17.574 1.00 95.12 99 GLN A CA 1
ATOM 703 C C . GLN A 1 99 ? -10.459 0.303 17.718 1.00 95.12 99 GLN A C 1
ATOM 705 O O . GLN A 1 99 ? -9.484 -0.408 17.943 1.00 95.12 99 GLN A O 1
ATOM 710 N N . ALA A 1 100 ? -11.676 -0.205 17.501 1.00 94.81 100 ALA A N 1
ATOM 711 C CA . ALA A 1 100 ? -11.940 -1.641 17.518 1.00 94.81 100 ALA A CA 1
ATOM 712 C C . ALA A 1 100 ? -11.148 -2.386 16.430 1.00 94.81 100 ALA A C 1
ATOM 714 O O . ALA A 1 100 ? -10.653 -3.482 16.669 1.00 94.81 100 ALA A O 1
ATOM 715 N N . ALA A 1 101 ? -11.009 -1.807 15.232 1.00 94.25 101 ALA A N 1
ATOM 716 C CA . ALA A 1 101 ? -10.182 -2.386 14.174 1.00 94.25 101 ALA A CA 1
ATOM 717 C C . ALA A 1 101 ? -8.690 -2.389 14.531 1.00 94.25 101 ALA A C 1
ATOM 719 O O . ALA A 1 101 ? -8.020 -3.389 14.297 1.00 94.25 101 ALA A O 1
ATOM 720 N N . SER A 1 102 ? -8.196 -1.307 15.132 1.00 94.50 102 SER A N 1
ATOM 721 C CA . SER 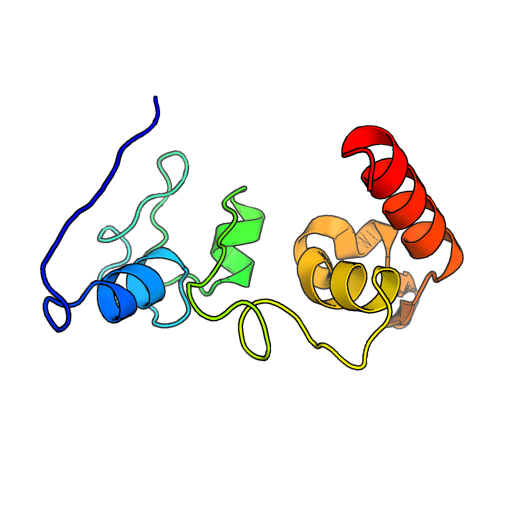A 1 102 ? -6.805 -1.195 15.586 1.00 94.50 102 SER A CA 1
ATOM 722 C C . SER A 1 102 ? -6.494 -2.243 16.652 1.00 94.50 102 SER A C 1
ATOM 724 O O . SER A 1 102 ? -5.504 -2.950 16.528 1.00 94.50 102 SER A O 1
ATOM 726 N N . GLN A 1 103 ? -7.384 -2.402 17.636 1.00 94.88 103 GLN A N 1
ATOM 727 C CA . GLN A 1 103 ? -7.241 -3.385 18.709 1.00 94.88 103 GLN A CA 1
ATOM 728 C C . GLN A 1 103 ? -7.204 -4.823 18.175 1.00 94.88 103 GLN A C 1
ATOM 730 O O . GLN A 1 103 ? -6.324 -5.591 18.542 1.00 94.88 103 GLN A O 1
ATOM 735 N N . ARG A 1 104 ? -8.094 -5.165 17.232 1.00 94.12 104 ARG A N 1
ATOM 736 C CA . ARG A 1 104 ? -8.065 -6.485 16.579 1.00 94.12 104 ARG A CA 1
ATOM 737 C C . ARG A 1 104 ? -6.760 -6.746 15.826 1.00 94.12 104 ARG A C 1
ATOM 739 O O . ARG A 1 104 ? -6.318 -7.885 15.765 1.00 94.12 104 ARG A O 1
ATOM 746 N N . ILE A 1 105 ? -6.182 -5.719 15.200 1.00 92.31 105 ILE A N 1
ATOM 747 C CA . ILE A 1 105 ? -4.916 -5.855 14.467 1.00 92.31 105 ILE A CA 1
ATOM 748 C C . ILE A 1 105 ? -3.753 -6.042 15.443 1.00 92.31 105 ILE A C 1
ATOM 750 O O . ILE A 1 105 ? -2.935 -6.920 15.207 1.00 92.31 105 ILE A O 1
ATOM 754 N N . ILE A 1 106 ? -3.713 -5.265 16.528 1.00 94.31 106 ILE A N 1
ATOM 755 C CA . ILE A 1 106 ? -2.752 -5.417 17.632 1.00 94.31 106 ILE A CA 1
ATOM 756 C C . ILE A 1 106 ? -2.771 -6.859 18.149 1.00 94.31 106 ILE A C 1
ATOM 758 O O . ILE A 1 106 ? -1.749 -7.533 18.133 1.00 94.31 106 ILE A O 1
ATOM 762 N N . GLU A 1 107 ? -3.952 -7.369 18.498 1.00 95.25 107 GLU A N 1
ATOM 763 C CA . GLU A 1 107 ? -4.114 -8.738 19.004 1.00 95.25 107 GLU A CA 1
ATOM 764 C C . GLU A 1 107 ? -3.683 -9.801 17.987 1.00 95.25 107 GLU A C 1
ATOM 766 O O . GLU A 1 107 ? -3.051 -10.787 18.351 1.00 95.25 107 GLU A O 1
ATOM 771 N N . ALA A 1 108 ? -4.014 -9.617 16.705 1.00 94.81 108 ALA A N 1
ATOM 772 C CA . ALA A 1 108 ? -3.677 -10.584 15.663 1.00 94.81 108 ALA A CA 1
ATOM 773 C C . ALA A 1 108 ? -2.188 -10.578 15.281 1.00 94.81 108 ALA A C 1
ATOM 775 O O . ALA A 1 108 ? -1.688 -11.594 14.799 1.00 94.81 108 ALA A O 1
ATOM 776 N N . MET A 1 109 ? -1.512 -9.435 15.421 1.00 89.94 109 MET A N 1
ATOM 777 C CA . MET A 1 109 ? -0.108 -9.246 15.039 1.00 89.94 109 MET A CA 1
ATOM 778 C C . MET A 1 109 ? 0.856 -9.324 16.230 1.00 89.94 109 MET A C 1
ATOM 780 O O . MET A 1 109 ? 2.060 -9.329 15.993 1.00 89.94 109 MET A O 1
ATOM 784 N N . ASP A 1 110 ? 0.339 -9.407 17.461 1.00 89.56 110 ASP A N 1
ATOM 785 C CA . ASP A 1 110 ? 1.103 -9.433 18.717 1.00 89.56 110 ASP A CA 1
ATOM 786 C C . ASP A 1 110 ? 2.029 -8.208 18.881 1.00 89.56 110 ASP A C 1
ATOM 788 O O . ASP A 1 110 ? 3.239 -8.335 19.076 1.00 89.56 110 ASP A O 1
ATOM 792 N N . VAL A 1 111 ? 1.458 -7.000 18.730 1.00 74.94 111 VAL A N 1
ATOM 793 C CA . VAL A 1 111 ? 2.171 -5.698 18.783 1.00 74.94 111 VAL A CA 1
ATOM 794 C C . VAL A 1 111 ? 1.508 -4.661 19.673 1.00 74.94 111 VAL A C 1
ATOM 796 O O . VAL A 1 111 ? 0.264 -4.666 19.765 1.00 74.94 111 VAL A O 1
#

Foldseek 3Di:
DDDDDDDDPPPCPQVVLCQAQQVPAAPDQQPYDQPNGRPSRPHNLRNVLSVDDHQDPPCDPVVADPVDDPLVRQCVVCCRVCVPQQADPPRDGPSVSSVVVSVVCCVVVVD

Secondary structure (DSSP, 8-state):
--------TTSSHHHHHHHHHTSS--SSGGGSEETTEE-TT--HHHHHHTT-----S-TBTTTB-TTS-HHHHHHHHHTTTSHHHHB-GGG-B-HHHHHHHHHHHHHHHT-

Radius of gyration: 16.18 Å; chains: 1; bounding box: 45×31×40 Å

pLDDT: mean 93.45, std 3.92, range [74.94, 98.38]